Protein AF-A0A2X4V1D9-F1 (afdb_monomer)

Foldseek 3Di:
DVVVVVLVVLVVVLVVQLVVLLVVLVVVLVVDPDPVVLVVSLVVSLVSLLVSLPPLSVVLVVVLVVVVVVCVVPVPDPPCPSVVSNVNSVVSSVSSVVSSCCVSVPVVCVVVVPPPPPPPDD

Radius of gyration: 17.37 Å; Cα contacts (8 Å, |Δi|>4): 63; chains: 1; bounding box: 54×24×41 Å

Sequence (122 aa):
MAKRYIINSAQILWLLLSLSILVFSIYRLTVLSEMKYIIELISVMTLAMMIVCAPLSIVSLAITALIFLLDDLCFSGEINTLTNSYIMLFLIWLTFFASGYIQWFIAVPRLFKLPPRRLKTP

Solvent-accessible surface area (backbone atoms only — not comparable to full-atom values): 6986 Å² total; per-residue (Å²): 114,68,71,61,53,54,52,50,50,51,48,52,51,50,52,51,51,56,51,49,50,50,54,52,50,54,56,50,56,76,72,56,87,52,70,72,58,52,56,50,49,52,53,50,49,52,52,55,46,40,69,77,19,62,79,56,29,60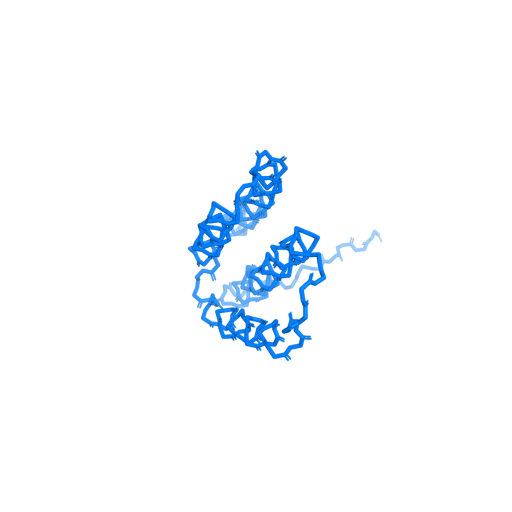,60,32,47,55,53,45,54,49,51,54,54,48,46,62,69,73,54,79,57,99,76,55,73,68,65,49,48,56,52,50,49,51,51,52,49,48,45,38,48,52,37,32,45,47,41,61,71,51,48,49,40,58,76,68,66,53,76,76,84,74,75,79,73,132

Structure (mmCIF, N/CA/C/O backbone):
data_AF-A0A2X4V1D9-F1
#
_entry.id   AF-A0A2X4V1D9-F1
#
loop_
_atom_site.group_PDB
_atom_site.id
_atom_site.type_symbol
_atom_site.label_atom_id
_atom_site.label_alt_id
_atom_site.label_comp_id
_atom_site.label_asym_id
_atom_site.label_entity_id
_atom_site.label_seq_id
_atom_site.pdbx_PDB_ins_code
_atom_site.Cartn_x
_atom_site.Cartn_y
_atom_site.Cartn_z
_atom_site.occupancy
_atom_site.B_iso_or_equiv
_atom_site.auth_seq_id
_atom_site.auth_comp_id
_atom_site.auth_asym_id
_atom_site.auth_atom_id
_atom_site.pdbx_PDB_model_num
ATOM 1 N N . MET A 1 1 ? -26.850 5.677 13.616 1.00 58.97 1 MET A N 1
ATOM 2 C CA . MET A 1 1 ? -26.889 5.164 12.226 1.00 58.97 1 MET A CA 1
ATOM 3 C C . MET A 1 1 ? -25.918 5.895 11.295 1.00 58.97 1 MET A C 1
ATOM 5 O O . MET A 1 1 ? -25.097 5.211 10.702 1.00 58.97 1 MET A O 1
ATOM 9 N N . ALA A 1 2 ? -25.909 7.235 11.235 1.00 68.31 2 ALA A N 1
ATOM 10 C CA . ALA A 1 2 ? -25.015 8.021 10.359 1.00 68.31 2 ALA A CA 1
ATOM 11 C C . ALA A 1 2 ? -23.516 7.646 10.432 1.00 68.31 2 ALA A C 1
ATOM 13 O O . ALA A 1 2 ? -22.893 7.414 9.402 1.00 68.31 2 ALA A O 1
ATOM 14 N N . LYS A 1 3 ? -22.954 7.468 11.639 1.00 69.19 3 LYS A N 1
ATOM 15 C CA . LYS A 1 3 ? -21.534 7.090 11.830 1.00 69.19 3 LYS A CA 1
ATOM 16 C C . LYS A 1 3 ? -21.142 5.785 11.123 1.00 69.19 3 LYS A C 1
ATOM 18 O O . LYS A 1 3 ? -20.041 5.670 10.604 1.00 69.19 3 LYS A O 1
ATOM 23 N N . ARG A 1 4 ? -22.057 4.810 11.072 1.00 74.31 4 ARG A N 1
ATOM 24 C CA . ARG A 1 4 ? -21.819 3.510 10.430 1.00 74.31 4 ARG A CA 1
ATOM 25 C C . ARG A 1 4 ? -21.814 3.624 8.905 1.00 74.31 4 ARG A C 1
ATOM 27 O O . ARG A 1 4 ? -21.017 2.956 8.263 1.00 74.31 4 ARG A O 1
ATOM 34 N N . TYR A 1 5 ? -22.664 4.486 8.345 1.00 80.06 5 TYR A N 1
ATOM 35 C CA . TYR A 1 5 ? -22.669 4.767 6.909 1.00 80.06 5 TYR A CA 1
ATOM 36 C C . TYR A 1 5 ? -21.395 5.490 6.476 1.00 80.06 5 TYR A C 1
ATOM 38 O O . TYR A 1 5 ? -20.782 5.073 5.507 1.00 80.06 5 TYR A O 1
ATOM 46 N N . ILE A 1 6 ? -20.938 6.487 7.240 1.00 81.25 6 ILE A N 1
ATOM 47 C CA . ILE A 1 6 ? -19.697 7.220 6.939 1.00 81.25 6 ILE A CA 1
ATOM 48 C C . ILE A 1 6 ? -18.484 6.276 6.924 1.00 81.25 6 ILE A C 1
ATOM 50 O O . ILE A 1 6 ? -17.693 6.310 5.986 1.00 81.25 6 ILE A O 1
ATOM 54 N N . ILE A 1 7 ? -18.364 5.395 7.923 1.00 81.56 7 ILE A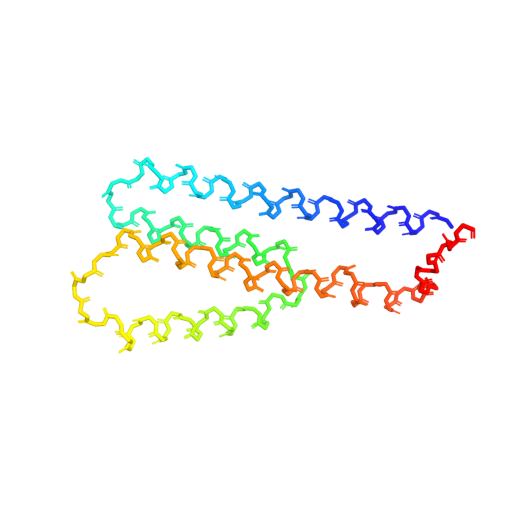 N 1
ATOM 55 C CA . ILE A 1 7 ? -17.258 4.426 7.997 1.00 81.56 7 ILE A CA 1
ATOM 56 C C . ILE A 1 7 ? -17.335 3.408 6.854 1.00 81.56 7 ILE A C 1
ATOM 58 O O . ILE A 1 7 ? -16.315 3.116 6.237 1.00 81.56 7 ILE A O 1
ATOM 62 N N . ASN A 1 8 ? -18.529 2.909 6.523 1.00 82.19 8 ASN A N 1
ATOM 63 C CA . ASN A 1 8 ? -18.701 2.004 5.385 1.00 82.19 8 ASN A CA 1
ATOM 64 C C . ASN A 1 8 ? -18.346 2.687 4.054 1.00 82.19 8 ASN A C 1
ATOM 66 O O . ASN A 1 8 ? -17.696 2.075 3.212 1.00 82.19 8 ASN A O 1
ATOM 70 N N . SER A 1 9 ? -18.740 3.947 3.856 1.00 85.62 9 SER A N 1
ATOM 71 C CA . SER A 1 9 ? -18.386 4.701 2.651 1.00 85.62 9 SER A CA 1
ATOM 72 C C . SER A 1 9 ? -16.877 4.919 2.554 1.00 85.62 9 SER A C 1
ATOM 74 O O . SER A 1 9 ? -16.313 4.728 1.483 1.00 85.62 9 SER A O 1
ATOM 76 N N . ALA A 1 10 ? -16.209 5.241 3.667 1.00 84.75 10 ALA A N 1
ATOM 77 C CA . ALA A 1 10 ? -14.752 5.364 3.711 1.00 84.75 10 ALA A CA 1
ATOM 78 C C . ALA A 1 10 ? -14.045 4.032 3.399 1.00 84.75 10 ALA A C 1
ATOM 80 O O . ALA A 1 10 ? -13.086 4.024 2.637 1.00 84.75 10 ALA A O 1
ATOM 81 N N . GLN A 1 11 ? -14.550 2.904 3.915 1.00 86.50 11 GLN A N 1
ATOM 82 C CA . GLN A 1 11 ? -14.044 1.561 3.597 1.00 86.50 11 GLN A CA 1
ATOM 83 C C . GLN A 1 11 ? -14.158 1.236 2.103 1.00 86.50 11 GLN A C 1
ATOM 85 O O . GLN A 1 11 ? -13.210 0.730 1.509 1.00 86.50 11 GLN A O 1
ATOM 90 N N . ILE A 1 12 ? -15.311 1.528 1.493 1.00 88.56 12 ILE A N 1
ATOM 91 C CA . ILE A 1 12 ? -15.543 1.291 0.062 1.00 88.56 12 ILE A CA 1
ATOM 92 C C . ILE A 1 12 ? -14.645 2.199 -0.779 1.00 88.56 12 ILE A C 1
ATOM 94 O O . ILE A 1 12 ? -14.013 1.728 -1.720 1.00 88.56 12 ILE A O 1
ATOM 98 N N . LEU A 1 13 ? -14.548 3.481 -0.421 1.00 89.44 13 LEU A N 1
ATOM 99 C CA . LEU A 1 13 ? -13.686 4.436 -1.112 1.00 89.44 13 LEU A CA 1
ATOM 100 C C . LEU A 1 13 ? -12.215 4.011 -1.034 1.00 89.44 13 LEU A C 1
ATOM 102 O O . LEU A 1 13 ? -11.522 4.024 -2.046 1.00 89.44 13 LEU A O 1
ATOM 106 N N . TRP A 1 14 ? -11.759 3.580 0.144 1.00 90.94 14 TRP A N 1
ATOM 107 C CA . TRP A 1 14 ? -10.410 3.056 0.350 1.00 90.94 14 TRP A CA 1
ATOM 108 C C . TRP A 1 14 ? -10.141 1.809 -0.506 1.00 90.94 14 TRP A C 1
ATOM 110 O O . TRP A 1 14 ? -9.112 1.750 -1.177 1.00 90.94 14 TRP A O 1
ATOM 120 N N . LEU A 1 15 ? -11.077 0.851 -0.549 1.00 90.12 15 LEU A N 1
ATOM 121 C CA . LEU A 1 15 ? -10.961 -0.347 -1.390 1.00 90.12 15 LEU A CA 1
ATOM 122 C C . LEU A 1 15 ? -10.851 0.008 -2.877 1.00 90.12 15 LEU A C 1
ATOM 124 O O . LEU A 1 15 ? -9.974 -0.509 -3.567 1.00 90.12 15 LEU A O 1
ATOM 128 N N . LEU A 1 16 ? -11.717 0.903 -3.361 1.00 92.00 16 LEU A N 1
ATOM 129 C CA . LEU A 1 16 ? -11.710 1.351 -4.754 1.00 92.00 16 LEU A CA 1
ATOM 130 C C . LEU A 1 16 ? -10.405 2.068 -5.107 1.00 92.00 16 LEU A C 1
ATOM 132 O O . LEU A 1 16 ? -9.817 1.776 -6.143 1.00 92.00 16 LEU A O 1
ATOM 136 N N . LEU A 1 17 ? -9.926 2.959 -4.236 1.00 90.88 17 LEU A N 1
ATOM 137 C CA . LEU A 1 17 ? -8.655 3.658 -4.425 1.00 90.88 17 LEU A CA 1
ATOM 138 C C . LEU A 1 17 ? -7.479 2.682 -4.456 1.00 90.88 17 LEU A C 1
ATOM 140 O O . LEU A 1 17 ? -6.659 2.745 -5.367 1.00 90.88 17 LEU A O 1
ATOM 144 N N . SER A 1 18 ? -7.412 1.750 -3.506 1.00 90.44 18 SER A N 1
ATOM 145 C CA . SER A 1 18 ? -6.317 0.784 -3.430 1.00 90.44 18 SER A CA 1
ATOM 146 C C . SER A 1 18 ? -6.275 -0.155 -4.640 1.00 90.44 18 SER A C 1
ATOM 148 O O . SER A 1 18 ? -5.199 -0.417 -5.181 1.00 90.44 18 SER A O 1
ATOM 150 N N . LEU A 1 19 ? -7.435 -0.620 -5.111 1.00 92.00 19 LEU A N 1
ATOM 151 C CA . LEU A 1 19 ? -7.535 -1.416 -6.337 1.00 92.00 19 LEU A CA 1
ATOM 152 C C . LEU A 1 19 ? -7.200 -0.590 -7.581 1.00 92.00 19 LEU A C 1
ATOM 154 O O . LEU A 1 19 ? -6.480 -1.068 -8.454 1.00 92.00 19 LEU A O 1
ATOM 158 N N . SER A 1 20 ? -7.672 0.657 -7.653 1.00 90.75 20 SER A N 1
ATOM 159 C CA . SER A 1 20 ? -7.358 1.562 -8.761 1.00 90.75 20 SER A CA 1
ATOM 160 C C . SER A 1 20 ? -5.857 1.819 -8.869 1.00 90.75 20 SER A C 1
ATOM 162 O O . SER A 1 20 ? -5.336 1.850 -9.981 1.00 90.75 20 SER A O 1
ATOM 164 N N . ILE A 1 21 ? -5.160 1.978 -7.737 1.00 91.25 21 ILE A N 1
ATOM 165 C CA . ILE A 1 21 ? -3.702 2.132 -7.706 1.00 91.25 21 ILE A CA 1
ATOM 166 C C . ILE A 1 21 ? -3.031 0.882 -8.283 1.00 91.25 21 ILE A C 1
ATOM 168 O O . ILE A 1 21 ? -2.175 1.014 -9.150 1.00 91.25 21 ILE A O 1
ATOM 172 N N . LEU A 1 22 ? -3.444 -0.324 -7.877 1.00 91.88 22 LEU A N 1
ATOM 173 C CA . LEU A 1 22 ? -2.869 -1.566 -8.406 1.00 91.88 22 LEU A CA 1
ATOM 174 C C . LEU A 1 22 ? -3.069 -1.702 -9.918 1.00 91.88 22 LEU A C 1
ATOM 176 O O . LEU A 1 22 ? -2.114 -1.970 -10.641 1.00 91.88 22 LEU A O 1
ATOM 180 N N . VAL A 1 23 ? -4.299 -1.508 -10.401 1.00 89.94 23 VAL A N 1
ATOM 181 C CA . VAL A 1 23 ? -4.628 -1.646 -11.829 1.00 89.94 23 VAL A CA 1
ATOM 182 C C . VAL A 1 23 ? -3.853 -0.630 -12.661 1.00 89.94 23 VAL A C 1
ATOM 184 O O . VAL A 1 23 ? -3.275 -0.991 -13.686 1.00 89.94 23 VAL A O 1
ATOM 187 N N . PHE A 1 24 ? -3.792 0.624 -12.206 1.00 89.56 24 PHE A N 1
ATOM 188 C CA . PHE A 1 24 ? -3.022 1.667 -12.875 1.00 89.56 24 PHE A CA 1
ATOM 189 C C . PHE A 1 24 ? -1.530 1.324 -12.921 1.00 89.56 24 PHE A C 1
ATOM 191 O O . PHE A 1 24 ? -0.900 1.447 -13.970 1.00 89.56 24 PHE A O 1
ATOM 198 N N . SER A 1 25 ? -0.978 0.842 -11.809 1.00 87.81 25 SER A N 1
ATOM 199 C CA . SER A 1 25 ? 0.421 0.443 -11.717 1.00 87.81 25 SER A CA 1
ATOM 200 C C . SER A 1 25 ? 0.753 -0.744 -12.625 1.00 87.81 25 SER A C 1
ATOM 202 O O . SER A 1 25 ? 1.734 -0.682 -13.358 1.00 87.81 25 SER A O 1
ATOM 204 N N . ILE A 1 26 ? -0.084 -1.786 -12.664 1.00 88.75 26 ILE A N 1
ATOM 205 C CA . ILE A 1 26 ? 0.101 -2.923 -13.582 1.00 88.75 26 ILE A CA 1
ATOM 206 C C . ILE A 1 26 ? 0.033 -2.448 -15.034 1.00 88.75 26 ILE A C 1
ATOM 208 O O . ILE A 1 26 ? 0.924 -2.761 -15.818 1.00 88.75 26 ILE A O 1
ATOM 212 N N . TYR A 1 27 ? -0.976 -1.648 -15.389 1.00 88.00 27 TYR A N 1
ATOM 213 C CA . TYR A 1 27 ? -1.108 -1.103 -16.740 1.00 88.00 27 TYR A CA 1
ATOM 214 C C . TYR A 1 27 ? 0.133 -0.303 -17.151 1.00 88.00 27 TYR A C 1
ATOM 216 O O . TYR A 1 27 ? 0.695 -0.535 -18.218 1.00 88.00 27 TYR A O 1
ATOM 224 N N . ARG A 1 28 ? 0.621 0.597 -16.292 1.00 86.12 28 ARG A N 1
ATOM 225 C CA . ARG A 1 28 ? 1.848 1.354 -16.570 1.00 86.12 28 ARG A CA 1
ATOM 226 C C . ARG A 1 28 ? 3.051 0.428 -16.730 1.00 86.12 28 ARG A C 1
ATOM 228 O O . ARG A 1 28 ? 3.802 0.605 -17.682 1.00 86.12 28 ARG A O 1
ATOM 235 N N . LEU A 1 29 ? 3.192 -0.587 -15.883 1.00 84.12 29 LEU A N 1
ATOM 236 C CA . LEU A 1 29 ? 4.293 -1.545 -15.969 1.00 84.12 29 LEU A CA 1
ATOM 237 C C . LEU A 1 29 ? 4.304 -2.327 -17.299 1.00 84.12 29 LEU A C 1
ATOM 239 O O . LEU A 1 29 ? 5.381 -2.630 -17.798 1.00 84.12 29 LEU A O 1
ATOM 243 N N . THR A 1 30 ? 3.145 -2.575 -17.926 1.00 81.69 30 THR A N 1
ATOM 244 C CA . THR A 1 30 ? 3.082 -3.214 -19.262 1.00 81.69 30 THR A CA 1
ATOM 245 C C . THR A 1 30 ? 3.589 -2.336 -20.407 1.00 81.69 30 THR A C 1
ATOM 247 O O . THR A 1 30 ? 3.988 -2.855 -21.446 1.00 81.69 30 THR A O 1
ATOM 250 N N . VAL A 1 31 ? 3.571 -1.012 -20.232 1.00 82.50 31 VAL A N 1
ATOM 251 C CA . VAL A 1 31 ? 3.970 -0.032 -21.259 1.00 82.50 31 VAL A CA 1
ATOM 252 C C . VAL A 1 31 ? 5.430 0.400 -21.085 1.00 82.50 31 VAL A C 1
ATOM 254 O O . VAL A 1 31 ? 6.068 0.851 -22.033 1.00 82.50 31 VAL A O 1
ATOM 257 N N . LEU A 1 32 ? 5.965 0.287 -19.871 1.00 79.44 32 LEU A N 1
ATOM 258 C CA . LEU A 1 32 ? 7.315 0.719 -19.531 1.00 79.44 32 LEU A CA 1
ATOM 259 C C . LEU A 1 32 ? 8.348 -0.347 -19.930 1.00 79.44 32 LEU A C 1
ATOM 261 O O . LEU A 1 32 ? 8.351 -1.448 -19.390 1.00 79.44 32 LEU A O 1
ATOM 265 N N . SER A 1 33 ? 9.263 0.004 -20.836 1.00 66.50 33 SER A N 1
ATOM 266 C CA . SER A 1 33 ? 10.366 -0.870 -21.265 1.00 66.50 33 SER A CA 1
ATOM 267 C C . SER A 1 33 ? 11.686 -0.621 -20.526 1.00 66.50 33 SER A C 1
ATOM 269 O O . SER A 1 33 ? 12.559 -1.484 -20.541 1.00 66.50 33 SER A O 1
ATOM 271 N N . GLU A 1 34 ? 11.863 0.542 -19.888 1.00 74.25 34 GLU A N 1
ATOM 272 C CA . GLU A 1 34 ? 13.120 0.905 -19.215 1.00 74.25 34 GLU A CA 1
ATOM 273 C C . GLU A 1 34 ? 13.042 0.750 -17.689 1.00 74.25 34 GLU A C 1
ATOM 275 O O . GLU A 1 34 ? 12.108 1.233 -17.045 1.00 74.25 34 GLU A O 1
ATOM 280 N N . MET A 1 35 ? 14.093 0.171 -17.096 1.00 70.12 35 MET A N 1
ATOM 281 C CA . MET A 1 35 ? 14.204 -0.090 -15.649 1.00 70.12 35 MET A CA 1
ATOM 282 C C . MET A 1 35 ? 14.058 1.158 -14.776 1.00 70.12 35 MET A C 1
ATOM 284 O O . MET A 1 35 ? 13.460 1.103 -13.703 1.00 70.12 35 MET A O 1
ATOM 288 N N . LYS A 1 36 ? 14.567 2.306 -15.239 1.00 74.31 36 LYS A N 1
ATOM 289 C CA . LYS A 1 36 ? 14.499 3.571 -14.495 1.00 74.31 36 LYS A CA 1
ATOM 290 C C . LYS A 1 36 ? 13.054 3.968 -14.184 1.00 74.31 36 LYS A C 1
ATOM 292 O O . LYS A 1 36 ? 12.748 4.345 -13.055 1.00 74.31 36 LYS A O 1
ATOM 297 N N . TYR A 1 37 ? 12.161 3.840 -15.164 1.00 79.00 37 TYR A N 1
ATOM 298 C CA . TYR A 1 37 ? 10.756 4.196 -14.986 1.00 79.00 37 TYR A CA 1
ATOM 299 C C . TYR A 1 37 ? 10.002 3.178 -14.120 1.00 79.00 37 TYR A C 1
ATOM 301 O O . TYR A 1 37 ? 9.017 3.536 -13.479 1.00 79.00 37 TYR A O 1
ATOM 309 N N . ILE A 1 38 ? 10.458 1.921 -14.071 1.00 77.62 38 ILE A N 1
ATOM 310 C CA . ILE A 1 38 ? 9.870 0.879 -13.215 1.00 77.62 38 ILE A CA 1
ATOM 311 C C . ILE A 1 38 ? 10.111 1.204 -11.734 1.00 77.62 38 ILE A C 1
ATOM 313 O O . ILE A 1 38 ? 9.178 1.157 -10.933 1.00 77.62 38 ILE A O 1
ATOM 317 N N . ILE A 1 39 ? 11.332 1.607 -11.372 1.00 78.69 39 ILE A N 1
ATOM 318 C CA . ILE A 1 39 ? 11.673 2.009 -9.996 1.00 78.69 39 ILE A CA 1
ATOM 319 C C . ILE A 1 39 ? 10.871 3.251 -9.577 1.00 78.69 39 ILE A C 1
ATOM 321 O O . ILE A 1 39 ? 10.354 3.323 -8.457 1.00 78.69 39 ILE A O 1
ATOM 325 N N . GLU A 1 40 ? 10.721 4.220 -10.482 1.00 84.62 40 GLU A N 1
ATOM 326 C CA . GLU A 1 40 ? 9.912 5.418 -10.243 1.00 84.62 40 GLU A CA 1
ATOM 327 C C . GLU A 1 40 ? 8.431 5.065 -10.041 1.00 84.62 40 GLU A C 1
ATOM 329 O O . GLU A 1 40 ? 7.801 5.544 -9.100 1.00 84.62 40 GLU A O 1
ATOM 334 N N . LEU A 1 41 ? 7.890 4.149 -10.849 1.00 86.56 41 LEU A N 1
ATOM 335 C CA . LEU A 1 41 ? 6.522 3.654 -10.703 1.00 86.56 41 LEU A CA 1
ATOM 336 C C . LEU A 1 41 ? 6.294 2.968 -9.347 1.00 86.56 41 LEU A C 1
ATOM 338 O O . LEU A 1 41 ? 5.293 3.243 -8.682 1.00 86.56 41 LEU A O 1
ATOM 342 N N . ILE A 1 42 ? 7.225 2.113 -8.914 1.00 82.75 42 ILE A N 1
ATOM 343 C CA . ILE A 1 42 ? 7.165 1.448 -7.604 1.00 82.75 42 ILE A CA 1
ATOM 344 C C . ILE A 1 42 ? 7.211 2.486 -6.471 1.00 82.75 42 ILE A C 1
ATOM 346 O O . ILE A 1 42 ? 6.450 2.389 -5.503 1.00 82.75 42 ILE A O 1
ATOM 350 N N . SER A 1 43 ? 8.040 3.521 -6.614 1.00 84.06 43 SER A N 1
ATOM 351 C CA . SER A 1 43 ? 8.140 4.632 -5.657 1.00 84.06 43 SER A CA 1
ATOM 352 C C . SER A 1 43 ? 6.847 5.456 -5.584 1.00 84.06 43 SER A C 1
ATOM 354 O O . SER A 1 43 ? 6.375 5.799 -4.502 1.00 84.06 43 SER A O 1
ATOM 356 N N . VAL A 1 44 ? 6.210 5.735 -6.724 1.00 87.88 44 VAL A N 1
ATOM 357 C CA . VAL A 1 44 ? 4.924 6.450 -6.764 1.00 87.88 44 VAL A CA 1
ATOM 358 C C . VAL A 1 44 ? 3.816 5.612 -6.132 1.00 87.88 44 VAL A C 1
ATOM 360 O O . VAL A 1 44 ? 3.016 6.123 -5.347 1.00 87.88 44 VAL A O 1
ATOM 363 N N . MET A 1 45 ? 3.775 4.316 -6.433 1.00 89.81 45 MET A N 1
ATOM 364 C CA . MET A 1 45 ? 2.767 3.414 -5.892 1.00 89.81 45 MET A CA 1
ATOM 365 C C . MET A 1 45 ? 2.894 3.231 -4.376 1.00 89.81 45 MET A C 1
ATOM 367 O O . MET A 1 45 ? 1.883 3.283 -3.672 1.00 89.81 45 MET A O 1
ATOM 371 N N . THR A 1 46 ? 4.113 3.034 -3.866 1.00 85.50 46 THR A N 1
ATOM 372 C CA . THR A 1 46 ? 4.369 2.962 -2.418 1.00 85.50 46 THR A CA 1
ATOM 373 C C . THR A 1 46 ? 3.896 4.234 -1.725 1.00 85.50 46 THR A C 1
ATOM 375 O O . THR A 1 46 ? 3.179 4.156 -0.729 1.00 85.50 46 THR A O 1
ATOM 378 N N . LEU A 1 47 ? 4.205 5.407 -2.283 1.00 86.19 47 LEU A N 1
ATOM 379 C CA . LEU A 1 47 ? 3.787 6.695 -1.731 1.00 86.19 47 LEU A CA 1
ATOM 380 C C . LEU A 1 47 ? 2.260 6.865 -1.746 1.00 86.19 47 LEU A C 1
ATOM 382 O O . LEU A 1 47 ? 1.668 7.221 -0.725 1.00 86.19 47 LEU A O 1
ATOM 386 N N . ALA A 1 48 ? 1.600 6.519 -2.853 1.00 87.12 48 ALA A N 1
ATOM 387 C CA . ALA A 1 48 ? 0.141 6.551 -2.951 1.00 87.12 48 ALA A CA 1
ATOM 388 C C . ALA A 1 48 ? -0.526 5.640 -1.902 1.00 87.12 48 ALA A C 1
ATOM 390 O O . ALA A 1 48 ? -1.447 6.062 -1.198 1.00 87.12 48 ALA A O 1
ATOM 391 N N . MET A 1 49 ? -0.025 4.413 -1.737 1.00 86.50 49 MET A N 1
ATOM 392 C CA . MET A 1 49 ? -0.542 3.465 -0.746 1.00 86.50 49 MET A CA 1
ATOM 393 C C . MET A 1 49 ? -0.250 3.909 0.695 1.00 86.50 49 MET A C 1
ATOM 395 O O . MET A 1 49 ? -1.106 3.731 1.564 1.00 86.50 49 MET A O 1
ATOM 399 N N . MET A 1 50 ? 0.894 4.553 0.957 1.00 84.56 50 MET A N 1
ATOM 400 C CA . MET A 1 50 ? 1.211 5.143 2.264 1.00 84.56 50 MET A CA 1
ATOM 401 C C 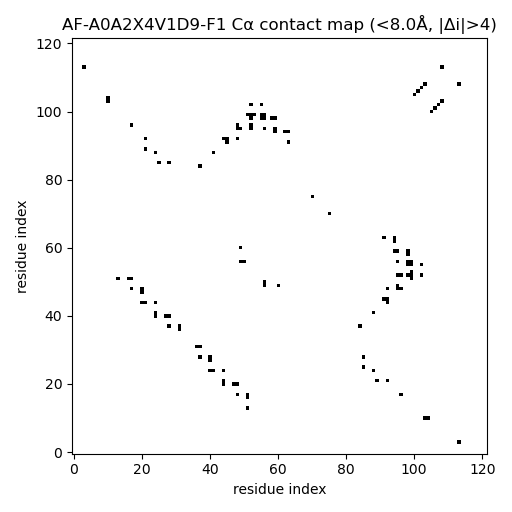. MET A 1 50 ? 0.208 6.222 2.674 1.00 84.56 50 MET A C 1
ATOM 403 O O . MET A 1 50 ? -0.244 6.218 3.820 1.00 84.56 50 MET A O 1
ATOM 407 N N . ILE A 1 51 ? -0.155 7.122 1.753 1.00 84.25 51 ILE A N 1
ATOM 408 C CA . ILE A 1 51 ? -1.124 8.201 2.012 1.00 84.25 51 ILE A CA 1
ATOM 409 C C . ILE A 1 51 ? -2.494 7.609 2.351 1.00 84.25 51 ILE A C 1
ATOM 411 O O . ILE A 1 51 ? -3.145 8.023 3.309 1.00 84.25 51 ILE A O 1
ATOM 415 N N . VAL A 1 52 ? -2.917 6.605 1.585 1.00 82.44 52 VAL A N 1
ATOM 416 C CA . VAL A 1 52 ? -4.238 5.981 1.714 1.00 82.44 52 VAL A CA 1
ATOM 417 C C . VAL A 1 52 ? -4.342 5.084 2.966 1.00 82.44 52 VAL A C 1
ATOM 419 O O . VAL A 1 52 ? -5.447 4.841 3.458 1.00 82.44 52 VAL A O 1
ATOM 422 N N . CYS A 1 53 ? -3.212 4.631 3.526 1.00 77.56 53 CYS A N 1
ATOM 423 C CA . CYS A 1 53 ? -3.148 3.720 4.680 1.00 77.56 53 CYS A CA 1
ATOM 424 C C . CYS A 1 5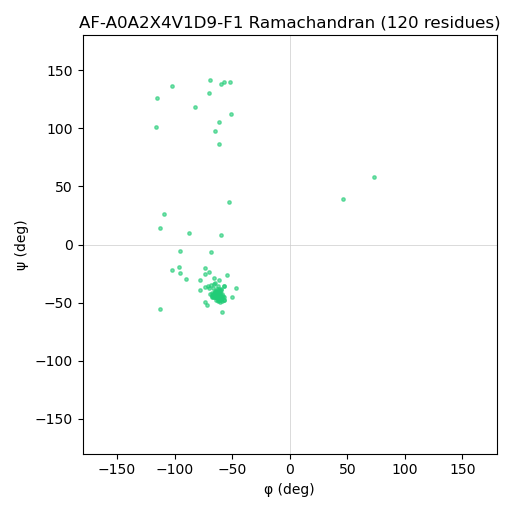3 ? -2.579 4.347 5.971 1.00 77.56 53 CYS A C 1
ATOM 426 O O . CYS A 1 53 ? -2.223 3.622 6.900 1.00 77.56 53 CYS A O 1
ATOM 428 N N . ALA A 1 54 ? -2.461 5.674 6.066 1.00 73.56 54 ALA A N 1
ATOM 429 C CA . ALA A 1 54 ? -2.019 6.331 7.299 1.00 73.56 54 ALA A CA 1
ATOM 430 C C . ALA A 1 54 ? -3.084 6.217 8.416 1.00 73.56 54 ALA A C 1
ATOM 432 O O . ALA A 1 54 ? -4.274 6.356 8.117 1.00 73.56 54 ALA A O 1
ATOM 433 N N . PRO A 1 55 ? -2.717 6.021 9.703 1.00 66.75 55 PRO A N 1
ATOM 434 C CA . PRO A 1 55 ? -1.364 5.989 10.274 1.00 66.75 55 PRO A CA 1
ATOM 435 C C . PRO A 1 55 ? -0.737 4.588 10.433 1.00 66.75 55 PRO A C 1
ATOM 437 O O . PRO A 1 55 ? 0.435 4.506 10.796 1.00 66.75 55 PRO A O 1
ATOM 440 N N . LEU A 1 56 ? -1.455 3.482 10.169 1.00 73.56 56 LEU A N 1
ATOM 441 C CA . LEU A 1 56 ? -0.851 2.134 10.251 1.00 73.56 56 LEU A CA 1
ATOM 442 C C . LEU A 1 56 ? 0.192 1.869 9.149 1.00 73.56 56 LEU A C 1
ATOM 444 O O . LEU A 1 56 ? 0.903 0.862 9.204 1.00 73.56 56 LEU A O 1
ATOM 448 N N . SER A 1 57 ? 0.328 2.791 8.194 1.00 69.75 57 SER A N 1
ATOM 449 C CA . SER A 1 57 ? 1.296 2.748 7.103 1.00 69.75 57 SER A CA 1
ATOM 450 C C . SER A 1 57 ? 2.752 2.581 7.557 1.00 69.75 57 SER A C 1
ATOM 452 O O . SER A 1 57 ? 3.536 2.002 6.807 1.00 69.75 57 SER A O 1
ATOM 454 N N . ILE A 1 58 ? 3.110 3.004 8.778 1.00 75.75 58 ILE A N 1
ATOM 455 C CA . ILE A 1 58 ? 4.471 2.877 9.339 1.00 75.75 58 ILE A CA 1
ATOM 456 C C . ILE A 1 58 ? 4.901 1.406 9.453 1.00 75.75 58 ILE A C 1
ATOM 458 O O . ILE A 1 58 ? 6.032 1.060 9.115 1.00 75.75 58 ILE A O 1
ATOM 462 N N . VAL A 1 59 ? 3.995 0.518 9.878 1.00 78.00 59 VAL A N 1
ATOM 463 C CA . VAL A 1 59 ? 4.301 -0.917 10.008 1.00 78.00 59 VAL A CA 1
ATOM 464 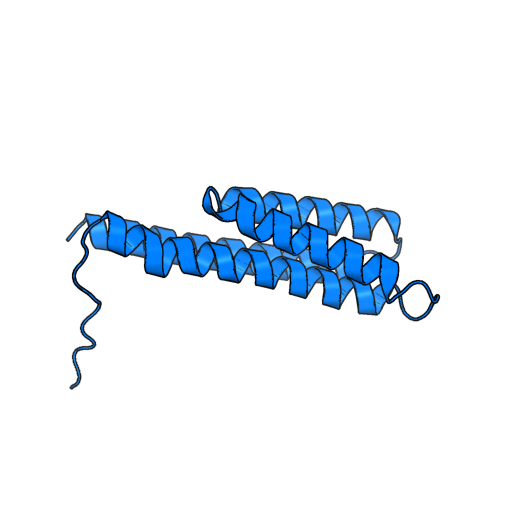C C . VAL A 1 59 ? 4.490 -1.547 8.629 1.00 78.00 59 VAL A C 1
ATOM 466 O O . VAL A 1 59 ? 5.441 -2.295 8.415 1.00 78.00 59 VAL A O 1
ATOM 469 N N . SER A 1 60 ? 3.637 -1.202 7.660 1.00 77.62 60 SER A N 1
ATOM 470 C CA . SER A 1 60 ? 3.806 -1.658 6.274 1.00 77.62 60 SER A CA 1
ATOM 471 C C . SER A 1 60 ? 5.055 -1.084 5.606 1.00 77.62 60 SER A C 1
ATOM 473 O O . SER A 1 60 ? 5.632 -1.760 4.762 1.00 77.62 60 SER A O 1
ATOM 475 N N . LEU A 1 61 ? 5.519 0.105 6.003 1.00 79.38 61 LEU A N 1
ATOM 476 C CA . LEU A 1 61 ? 6.777 0.681 5.523 1.00 79.38 61 LEU A CA 1
ATOM 477 C C . LEU A 1 61 ? 7.971 -0.153 6.000 1.00 79.38 61 LEU A C 1
ATOM 479 O O . LEU A 1 61 ? 8.812 -0.518 5.185 1.00 79.38 61 LEU A O 1
ATOM 483 N N . ALA A 1 62 ? 7.995 -0.547 7.277 1.00 81.44 62 ALA A N 1
ATOM 484 C CA . ALA A 1 62 ? 9.032 -1.433 7.811 1.00 81.44 62 ALA A CA 1
ATOM 485 C C . ALA A 1 62 ? 9.051 -2.804 7.106 1.00 81.44 62 ALA A C 1
ATOM 487 O O . ALA A 1 62 ? 10.114 -3.295 6.735 1.00 81.44 62 ALA A O 1
ATOM 488 N N . ILE A 1 63 ? 7.876 -3.396 6.860 1.00 81.00 63 ILE A N 1
ATOM 489 C CA . ILE A 1 63 ? 7.761 -4.662 6.116 1.00 81.00 63 ILE A CA 1
ATOM 490 C C . ILE A 1 63 ? 8.218 -4.482 4.662 1.00 81.00 63 ILE A C 1
ATOM 492 O O . ILE A 1 63 ? 8.914 -5.335 4.125 1.00 81.00 63 ILE A O 1
ATOM 496 N N . THR A 1 64 ? 7.867 -3.363 4.028 1.00 79.88 64 THR A N 1
ATOM 497 C CA . THR A 1 64 ? 8.287 -3.062 2.653 1.00 79.88 64 THR A CA 1
ATOM 498 C C . THR A 1 64 ? 9.803 -2.903 2.562 1.00 79.88 64 THR A C 1
ATOM 500 O O . THR A 1 64 ? 10.416 -3.486 1.676 1.00 79.88 64 THR A O 1
ATOM 503 N N .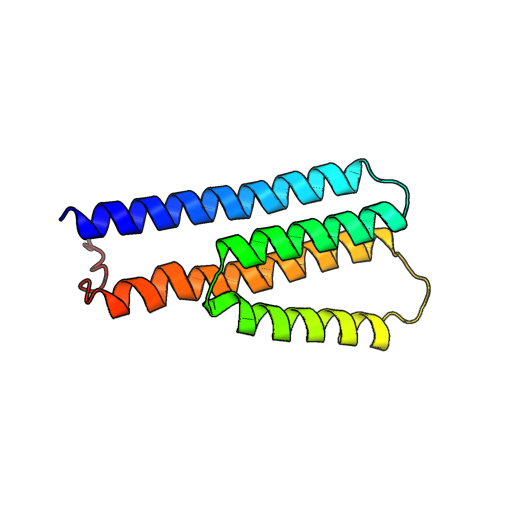 ALA A 1 65 ? 10.429 -2.201 3.509 1.00 82.38 65 ALA A N 1
ATOM 504 C CA . ALA A 1 65 ? 11.884 -2.084 3.584 1.00 82.38 65 ALA A CA 1
ATOM 505 C C . ALA A 1 65 ? 12.568 -3.453 3.754 1.00 82.38 65 ALA A C 1
ATOM 507 O O . ALA A 1 65 ? 13.592 -3.709 3.126 1.00 82.38 65 ALA A O 1
ATOM 508 N N . LEU A 1 66 ? 11.973 -4.356 4.544 1.00 82.19 66 LEU A N 1
ATOM 509 C CA . LEU A 1 66 ? 12.458 -5.730 4.673 1.00 82.19 66 LEU A CA 1
ATOM 510 C C . LEU A 1 66 ? 12.354 -6.504 3.351 1.00 82.19 66 LEU A C 1
ATOM 512 O O . LEU A 1 66 ? 13.276 -7.238 3.019 1.00 82.19 66 LEU A O 1
ATOM 516 N N . ILE A 1 67 ? 11.273 -6.327 2.583 1.00 80.69 67 ILE A N 1
ATOM 517 C CA . ILE A 1 67 ? 11.124 -6.952 1.257 1.00 80.69 67 ILE A CA 1
ATOM 518 C C . ILE A 1 67 ? 12.230 -6.483 0.309 1.00 80.69 67 ILE A C 1
ATOM 520 O O . ILE A 1 67 ? 12.845 -7.321 -0.337 1.00 80.69 67 ILE A O 1
ATOM 524 N N . PHE A 1 68 ? 12.525 -5.179 0.262 1.00 77.81 68 PHE A N 1
ATOM 525 C CA . PHE A 1 68 ? 13.628 -4.649 -0.552 1.00 77.81 68 PHE A CA 1
ATOM 526 C C . PHE A 1 68 ? 14.987 -5.223 -0.135 1.00 77.81 68 PHE A C 1
ATOM 528 O O . PHE A 1 68 ? 15.784 -5.593 -0.988 1.00 77.81 68 PHE A O 1
ATOM 535 N N . LEU A 1 69 ? 15.240 -5.339 1.171 1.00 78.88 69 LEU A N 1
ATOM 536 C CA . LEU A 1 69 ? 16.481 -5.921 1.685 1.00 78.88 69 LEU A CA 1
ATOM 537 C C . LEU A 1 69 ? 16.598 -7.418 1.357 1.00 78.88 69 LEU A C 1
ATOM 539 O O . LEU A 1 69 ? 17.685 -7.904 1.060 1.00 78.88 69 LEU A O 1
ATOM 543 N N . LEU A 1 70 ? 15.488 -8.158 1.393 1.00 76.75 70 LEU A N 1
ATOM 544 C CA . LEU A 1 70 ? 15.458 -9.566 0.997 1.00 76.75 70 LEU A CA 1
ATOM 545 C C . LEU A 1 70 ? 15.635 -9.750 -0.512 1.00 76.75 70 LEU A C 1
ATOM 547 O O . LEU A 1 70 ? 16.299 -10.701 -0.912 1.00 76.75 70 LEU A O 1
ATOM 551 N N . ASP A 1 71 ? 15.067 -8.862 -1.329 1.00 75.00 71 ASP A N 1
ATOM 552 C CA . ASP A 1 71 ? 15.262 -8.857 -2.782 1.00 75.00 71 ASP A CA 1
ATOM 553 C C . ASP A 1 71 ? 16.745 -8.651 -3.124 1.00 75.00 71 ASP A C 1
ATOM 555 O O . ASP A 1 71 ? 17.329 -9.470 -3.829 1.00 75.00 71 ASP A O 1
ATOM 559 N N . ASP A 1 72 ? 17.396 -7.664 -2.503 1.00 73.31 72 ASP A N 1
ATOM 560 C CA . ASP A 1 72 ? 18.830 -7.391 -2.692 1.00 73.31 72 ASP A CA 1
ATOM 561 C C . ASP A 1 72 ? 19.723 -8.577 -2.257 1.00 73.31 72 ASP A C 1
ATOM 563 O O . ASP A 1 72 ? 20.696 -8.927 -2.926 1.00 73.31 72 ASP A O 1
ATOM 567 N N . LEU A 1 73 ? 19.361 -9.269 -1.167 1.00 71.12 73 LEU A N 1
ATOM 568 C CA . LEU A 1 73 ? 20.118 -10.421 -0.659 1.00 71.12 73 LEU A CA 1
ATOM 569 C C . LEU A 1 73 ? 19.886 -11.725 -1.446 1.00 71.12 73 LEU A C 1
ATOM 571 O O . LEU A 1 73 ? 20.828 -12.500 -1.619 1.00 71.12 73 LEU A O 1
ATOM 575 N N . CYS A 1 74 ? 18.655 -12.012 -1.885 1.00 65.06 74 CYS A N 1
ATOM 576 C CA . CYS A 1 74 ? 18.306 -13.272 -2.561 1.00 65.06 74 CYS A CA 1
ATOM 577 C C . CYS A 1 74 ? 18.462 -13.226 -4.086 1.00 65.06 74 CYS A C 1
ATOM 579 O O . CYS A 1 74 ? 18.736 -14.267 -4.682 1.00 65.06 74 CYS A O 1
ATOM 581 N N . PHE A 1 75 ? 18.285 -12.064 -4.720 1.00 61.97 75 PHE A N 1
ATOM 582 C CA . PHE A 1 75 ? 18.218 -11.926 -6.181 1.00 61.97 75 PHE A CA 1
ATOM 583 C C . PHE A 1 75 ? 19.444 -11.241 -6.799 1.00 61.97 75 PHE A C 1
ATOM 585 O O . PHE A 1 75 ? 19.382 -10.751 -7.923 1.00 61.97 75 PHE A O 1
ATOM 592 N N . SER A 1 76 ? 20.606 -11.316 -6.142 1.00 54.59 76 SER A N 1
ATOM 593 C CA . SER A 1 76 ? 21.916 -10.881 -6.670 1.00 54.59 76 SER A CA 1
ATOM 594 C C . SER A 1 76 ? 22.386 -11.599 -7.960 1.00 54.59 76 SER A C 1
ATOM 596 O O . SER A 1 76 ? 23.516 -11.401 -8.407 1.00 54.59 76 SER A O 1
ATOM 598 N N . GLY A 1 77 ? 21.530 -12.415 -8.586 1.00 48.28 77 GLY A N 1
ATOM 599 C CA . GLY A 1 77 ? 21.735 -13.060 -9.880 1.00 48.28 77 GLY A CA 1
ATOM 600 C C . GLY A 1 77 ? 20.739 -12.552 -10.928 1.00 48.28 77 GLY A C 1
ATOM 601 O O . GLY A 1 77 ? 19.530 -12.620 -10.735 1.00 48.28 77 GLY A O 1
ATOM 602 N N . GLU A 1 78 ? 21.285 -12.092 -12.050 1.00 52.53 78 GLU A N 1
ATOM 603 C CA . GLU A 1 78 ? 20.721 -11.430 -13.242 1.00 52.53 78 GLU A CA 1
ATOM 604 C C . GLU A 1 78 ? 19.540 -12.116 -13.986 1.00 52.53 78 GLU A C 1
ATOM 606 O O . GLU A 1 78 ? 19.450 -12.062 -15.212 1.00 52.53 78 GLU A O 1
ATOM 611 N N . ILE A 1 79 ? 18.598 -12.772 -13.304 1.00 46.88 79 ILE A N 1
ATOM 612 C CA . ILE A 1 79 ? 17.577 -13.605 -13.956 1.00 46.88 79 ILE A CA 1
ATOM 613 C C . ILE A 1 79 ? 16.173 -13.020 -13.721 1.00 46.88 79 ILE A C 1
ATOM 615 O O . ILE A 1 79 ? 15.551 -13.221 -12.683 1.00 46.88 79 ILE A O 1
ATOM 619 N N . ASN A 1 80 ? 15.661 -12.335 -14.751 1.00 51.84 80 ASN A N 1
ATOM 620 C CA . ASN A 1 80 ? 14.277 -11.856 -14.934 1.00 51.84 80 ASN A CA 1
ATOM 621 C C . ASN A 1 80 ? 13.815 -10.652 -14.090 1.00 51.84 80 ASN A C 1
ATOM 623 O O . ASN A 1 80 ? 12.772 -10.673 -13.435 1.00 51.84 80 ASN A O 1
ATOM 627 N N . THR A 1 81 ? 14.531 -9.543 -14.241 1.00 57.62 81 THR A N 1
ATOM 628 C CA . THR A 1 81 ? 14.209 -8.197 -13.728 1.00 57.62 81 THR A CA 1
ATOM 629 C C . THR A 1 81 ? 12.762 -7.729 -13.976 1.00 57.62 81 THR A C 1
ATOM 631 O O . THR A 1 81 ? 12.151 -7.116 -13.100 1.00 57.62 81 THR A O 1
ATOM 634 N N . LEU A 1 82 ? 12.159 -8.054 -15.126 1.00 53.31 82 LEU A N 1
ATOM 635 C CA . LEU A 1 82 ? 10.778 -7.664 -15.458 1.00 53.31 82 LEU A CA 1
ATOM 636 C C . LEU A 1 82 ? 9.725 -8.471 -14.685 1.00 53.31 82 LEU A C 1
ATOM 638 O O . LEU A 1 82 ? 8.840 -7.882 -14.069 1.00 53.31 82 LEU A O 1
ATOM 642 N N . THR A 1 83 ? 9.828 -9.803 -14.659 1.00 58.56 83 THR A N 1
ATOM 643 C CA . THR A 1 83 ? 8.911 -10.661 -13.886 1.00 58.56 83 THR A CA 1
ATOM 644 C C . THR A 1 83 ? 9.030 -10.375 -12.391 1.00 58.56 83 THR A C 1
ATOM 646 O O . THR A 1 83 ? 8.013 -10.308 -11.698 1.00 58.56 83 THR A O 1
ATOM 649 N N . ASN A 1 84 ? 10.253 -10.116 -11.914 1.00 70.50 84 ASN A N 1
ATOM 650 C CA . ASN A 1 84 ? 10.492 -9.728 -10.528 1.00 70.50 84 ASN A CA 1
ATOM 651 C C . ASN A 1 84 ? 9.797 -8.396 -10.184 1.00 70.50 84 ASN A C 1
ATOM 653 O O . ASN A 1 84 ? 9.205 -8.261 -9.119 1.00 70.50 84 ASN A O 1
ATOM 657 N N . SER A 1 85 ? 9.729 -7.456 -11.133 1.00 76.06 85 SER A N 1
ATOM 658 C CA . SER A 1 85 ? 9.053 -6.167 -10.931 1.00 76.06 85 SER A CA 1
ATOM 659 C C . SER A 1 85 ? 7.541 -6.303 -10.713 1.00 76.06 85 SER A C 1
ATOM 661 O O . SER A 1 85 ? 6.990 -5.626 -9.847 1.00 76.06 85 SER A O 1
ATOM 663 N N . TYR A 1 86 ? 6.853 -7.196 -11.439 1.00 81.00 86 TYR A N 1
ATOM 664 C CA . TYR A 1 86 ? 5.419 -7.454 -11.210 1.00 81.00 86 TYR A CA 1
ATOM 665 C C . TYR A 1 86 ? 5.167 -8.083 -9.837 1.00 81.00 86 TYR A C 1
ATOM 667 O O . TYR A 1 86 ? 4.228 -7.694 -9.139 1.00 81.00 86 TYR A O 1
ATOM 675 N N . ILE A 1 87 ? 6.010 -9.043 -9.449 1.00 81.69 87 ILE A N 1
ATOM 676 C CA . ILE A 1 87 ? 5.917 -9.724 -8.154 1.00 81.69 87 ILE A CA 1
ATOM 677 C C . ILE A 1 87 ? 6.167 -8.722 -7.027 1.00 81.69 87 ILE A C 1
ATOM 679 O O . ILE A 1 87 ? 5.366 -8.637 -6.098 1.00 81.69 87 ILE A O 1
ATOM 683 N N . MET A 1 88 ? 7.217 -7.911 -7.140 1.00 80.25 88 MET A N 1
ATOM 684 C CA . MET A 1 88 ? 7.553 -6.877 -6.168 1.00 80.25 88 MET A CA 1
ATOM 685 C C . MET A 1 88 ? 6.419 -5.861 -6.019 1.00 80.25 88 MET A C 1
ATOM 687 O O . MET A 1 88 ? 5.998 -5.557 -4.903 1.00 80.25 88 MET A O 1
ATOM 691 N N . LEU A 1 89 ? 5.865 -5.390 -7.137 1.00 86.38 89 LEU A N 1
ATOM 692 C CA . LEU A 1 89 ? 4.738 -4.464 -7.153 1.00 86.38 89 LEU A CA 1
ATOM 693 C C . LEU A 1 89 ? 3.522 -5.068 -6.442 1.00 86.38 89 LEU A C 1
ATOM 695 O O . LEU A 1 89 ? 2.933 -4.429 -5.570 1.00 86.38 89 LEU A O 1
ATOM 699 N N . PHE A 1 90 ? 3.182 -6.320 -6.744 1.00 87.19 90 PHE A N 1
ATOM 700 C CA . PHE A 1 90 ? 2.083 -7.013 -6.080 1.00 87.19 90 PHE A CA 1
ATOM 701 C C . PHE A 1 90 ? 2.335 -7.222 -4.578 1.00 87.19 90 PHE A C 1
ATOM 703 O O . PHE A 1 90 ? 1.428 -6.999 -3.778 1.00 87.19 90 PHE A O 1
ATOM 710 N N . LEU A 1 91 ? 3.552 -7.595 -4.173 1.00 86.25 91 LEU A N 1
ATOM 711 C CA . LEU A 1 91 ? 3.914 -7.781 -2.764 1.00 86.25 91 LEU A CA 1
ATOM 712 C C . LEU A 1 91 ? 3.814 -6.475 -1.976 1.00 86.25 91 LEU A C 1
ATOM 714 O O . LEU A 1 91 ? 3.210 -6.451 -0.906 1.00 86.25 91 LEU A O 1
ATOM 718 N N . ILE A 1 92 ? 4.340 -5.381 -2.526 1.00 86.06 92 ILE A N 1
ATOM 719 C CA . ILE A 1 92 ? 4.217 -4.043 -1.942 1.00 86.06 92 ILE A CA 1
ATOM 720 C C . ILE A 1 92 ? 2.745 -3.648 -1.824 1.00 86.06 92 ILE A C 1
ATOM 722 O O . ILE A 1 92 ? 2.306 -3.162 -0.785 1.00 86.06 92 ILE A O 1
ATOM 726 N N . TRP A 1 93 ? 1.952 -3.858 -2.876 1.00 91.50 93 TRP A N 1
ATOM 727 C CA . TRP A 1 93 ? 0.522 -3.588 -2.794 1.00 91.50 93 TRP A CA 1
ATOM 728 C C . TRP A 1 93 ? -0.126 -4.383 -1.660 1.00 91.50 93 TRP A C 1
ATOM 730 O O . TRP A 1 93 ? -0.864 -3.816 -0.857 1.00 91.50 93 TRP A O 1
ATOM 740 N N . LEU A 1 94 ? 0.176 -5.680 -1.578 1.00 89.00 94 LEU A N 1
ATOM 741 C CA . LEU A 1 94 ? -0.419 -6.605 -0.625 1.00 89.00 94 LEU A CA 1
ATOM 742 C C . LEU A 1 94 ? -0.094 -6.222 0.823 1.00 89.00 94 LEU A C 1
ATOM 744 O O . LEU A 1 94 ? -0.981 -6.283 1.674 1.00 89.00 94 LEU A O 1
ATOM 748 N N . THR A 1 95 ? 1.139 -5.795 1.115 1.00 87.06 95 THR A N 1
ATOM 749 C CA . THR A 1 95 ? 1.533 -5.384 2.473 1.00 87.06 95 THR A CA 1
ATOM 750 C C . THR A 1 95 ? 0.771 -4.145 2.932 1.00 87.06 95 THR A C 1
ATOM 752 O O . THR A 1 95 ? 0.240 -4.127 4.046 1.00 87.06 95 THR A O 1
ATOM 755 N N . PHE A 1 96 ? 0.656 -3.130 2.073 1.00 87.06 96 PHE A N 1
ATOM 756 C CA . PHE A 1 96 ? -0.119 -1.924 2.370 1.00 87.06 96 PHE A CA 1
ATOM 757 C C . PHE A 1 96 ? -1.630 -2.180 2.371 1.00 87.06 96 PHE A C 1
ATOM 759 O O . PHE A 1 96 ? -2.360 -1.621 3.188 1.00 87.06 96 PHE A O 1
ATOM 766 N N . PHE A 1 97 ? -2.121 -3.057 1.498 1.00 89.44 97 PHE A N 1
ATOM 767 C CA . PHE A 1 97 ? -3.523 -3.455 1.482 1.00 89.44 97 PHE A CA 1
ATOM 768 C C . PHE A 1 97 ? -3.903 -4.174 2.779 1.00 89.44 97 PHE A C 1
ATOM 770 O O . PHE A 1 97 ? -4.914 -3.844 3.399 1.00 89.44 97 PHE A O 1
ATOM 777 N N . ALA A 1 98 ? -3.074 -5.111 3.243 1.00 88.00 98 ALA A N 1
ATOM 778 C CA . ALA A 1 98 ? -3.295 -5.814 4.500 1.00 88.00 98 ALA A CA 1
ATOM 779 C C . ALA A 1 98 ? -3.275 -4.855 5.703 1.00 88.00 98 ALA A C 1
ATOM 781 O O . ALA A 1 98 ? -4.152 -4.940 6.569 1.00 88.00 98 ALA A O 1
ATOM 782 N N . SER A 1 99 ? -2.328 -3.910 5.751 1.00 86.75 99 SER A N 1
ATOM 783 C CA . SER A 1 99 ? -2.261 -2.924 6.837 1.00 86.75 99 SER A CA 1
ATOM 784 C C . SER A 1 99 ? -3.472 -1.984 6.838 1.00 86.75 99 SER A C 1
ATOM 786 O O . SER A 1 99 ? -4.102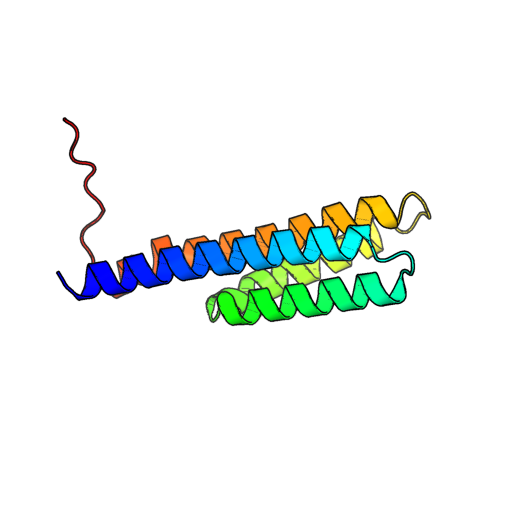 -1.792 7.883 1.00 86.75 99 SER A O 1
ATOM 788 N N . GLY A 1 100 ? -3.876 -1.477 5.670 1.00 86.38 100 GLY A N 1
ATOM 789 C CA . GLY A 1 100 ? -5.077 -0.657 5.526 1.00 86.38 100 GLY A CA 1
ATOM 790 C C . GLY A 1 100 ? -6.370 -1.427 5.823 1.00 86.38 100 GLY A C 1
ATOM 791 O O . GLY A 1 100 ? -7.279 -0.879 6.448 1.00 86.38 100 GLY A O 1
ATOM 792 N N . TYR A 1 101 ? -6.439 -2.721 5.498 1.00 87.56 101 TYR A N 1
ATOM 793 C CA . TYR A 1 101 ? -7.568 -3.575 5.872 1.00 87.56 101 TYR A CA 1
ATOM 794 C C . TYR A 1 101 ? -7.699 -3.690 7.396 1.00 87.56 101 TYR A C 1
ATOM 796 O O . TYR A 1 101 ? -8.777 -3.463 7.951 1.00 87.56 101 TYR A O 1
ATOM 804 N N . ILE A 1 102 ? -6.596 -3.973 8.097 1.00 86.19 102 ILE A N 1
ATOM 805 C CA . ILE A 1 102 ? -6.578 -4.024 9.566 1.00 86.19 102 ILE A CA 1
ATOM 806 C C . ILE A 1 102 ? -7.008 -2.669 10.146 1.00 86.19 102 ILE A C 1
ATOM 808 O O . ILE A 1 102 ? -7.831 -2.623 11.065 1.00 86.19 102 ILE A O 1
ATOM 812 N N . GLN A 1 103 ? -6.525 -1.561 9.582 1.00 84.88 103 GLN A N 1
ATOM 813 C CA . GLN A 1 103 ? -6.922 -0.220 10.001 1.00 84.88 103 GLN A CA 1
ATOM 814 C C . GLN A 1 103 ? -8.437 -0.003 9.865 1.00 84.88 103 GLN A C 1
ATOM 816 O O . GLN A 1 103 ? -9.115 0.293 10.852 1.00 84.88 103 GLN A O 1
ATOM 821 N N . TRP A 1 104 ? -8.985 -0.165 8.662 1.00 84.31 104 TRP A N 1
ATOM 822 C CA . TRP A 1 104 ? -10.361 0.223 8.359 1.00 84.31 104 TRP A CA 1
ATOM 823 C C . TRP A 1 104 ? -11.416 -0.765 8.857 1.00 84.31 104 TRP A C 1
ATOM 825 O O . TRP A 1 104 ? -12.521 -0.341 9.203 1.00 84.31 104 TRP A O 1
ATOM 835 N N . PHE A 1 105 ? -11.106 -2.061 8.922 1.00 84.19 105 PHE A N 1
ATOM 836 C CA . PHE A 1 105 ? -12.071 -3.102 9.294 1.00 84.19 105 PHE A CA 1
ATOM 837 C C . PHE A 1 105 ? -11.925 -3.595 10.736 1.00 84.19 105 PHE A C 1
ATOM 839 O O . PHE A 1 105 ? -12.902 -4.094 11.296 1.00 84.19 105 PHE A O 1
ATOM 846 N N . ILE A 1 106 ? -10.756 -3.429 11.365 1.00 82.69 106 ILE A N 1
ATOM 847 C CA . ILE A 1 106 ? -10.515 -3.893 12.740 1.00 82.69 106 ILE A CA 1
ATOM 848 C C . ILE A 1 106 ? -10.328 -2.707 13.689 1.00 82.69 106 ILE A C 1
ATOM 850 O O . ILE A 1 106 ? -11.067 -2.597 14.670 1.00 82.69 106 ILE A O 1
ATOM 854 N N . ALA A 1 107 ? -9.383 -1.805 13.414 1.00 82.69 107 ALA A N 1
ATOM 855 C CA . ALA A 1 107 ? -9.035 -0.724 14.338 1.00 82.69 107 ALA A CA 1
ATOM 856 C C . ALA A 1 107 ? -10.122 0.361 14.416 1.00 82.69 107 ALA A C 1
ATOM 858 O O . ALA A 1 107 ? -10.610 0.671 15.505 1.00 82.69 107 ALA A O 1
ATOM 859 N N . VAL A 1 108 ? -10.559 0.894 13.271 1.00 82.19 108 VAL A N 1
ATOM 860 C CA . VAL A 1 108 ? -11.572 1.960 13.199 1.00 82.19 108 VAL A CA 1
ATOM 861 C C . VAL A 1 108 ? -12.897 1.532 13.855 1.00 82.19 108 VAL A C 1
ATOM 863 O O . VAL A 1 108 ? -13.386 2.256 14.725 1.00 82.19 108 VAL A O 1
ATOM 866 N N . PRO A 1 109 ? -13.477 0.348 13.570 1.00 78.38 109 PRO A N 1
ATOM 867 C CA . PRO A 1 109 ? -14.726 -0.059 14.213 1.00 78.38 109 PRO A CA 1
ATOM 868 C C . PRO A 1 109 ? -14.607 -0.267 15.728 1.00 78.38 109 PRO A C 1
ATOM 870 O O . PRO A 1 109 ? -15.563 0.027 16.452 1.00 78.38 109 PRO A O 1
ATOM 873 N N . ARG A 1 110 ? -13.440 -0.724 16.216 1.00 78.81 110 ARG A N 1
ATOM 874 C CA . ARG A 1 110 ? -13.150 -0.862 17.654 1.00 78.81 110 ARG A CA 1
ATOM 875 C C . ARG A 1 110 ? -13.062 0.496 18.350 1.00 78.81 110 ARG A C 1
ATOM 877 O O . ARG A 1 110 ? -13.676 0.663 19.401 1.00 78.81 110 ARG A O 1
ATOM 884 N N . LEU A 1 111 ? -12.376 1.471 17.748 1.00 79.56 111 LEU A N 1
ATOM 885 C CA . LEU A 1 111 ? -12.264 2.836 18.284 1.00 79.56 111 LEU A CA 1
ATOM 886 C C . LEU A 1 111 ? -13.633 3.513 18.426 1.00 79.56 111 LEU A C 1
ATOM 888 O O . LEU A 1 111 ? -13.909 4.161 19.433 1.00 79.56 111 LEU A O 1
ATOM 892 N N . PHE A 1 112 ? -14.528 3.305 17.459 1.00 76.81 112 PHE A N 1
ATOM 893 C CA . PHE A 1 112 ? -15.876 3.878 17.487 1.00 76.81 112 PHE A CA 1
ATOM 894 C C . PHE A 1 112 ? -16.920 3.019 18.226 1.00 76.81 112 PHE A C 1
ATOM 896 O O . PHE A 1 112 ? -18.108 3.343 18.161 1.00 76.81 112 PHE A O 1
ATOM 903 N N . LYS A 1 113 ? -16.505 1.951 18.936 1.00 70.31 113 LYS A N 1
ATOM 904 C CA . LYS A 1 113 ? -17.378 1.017 19.682 1.00 70.31 113 LYS A CA 1
ATOM 905 C C . LYS A 1 113 ? -18.597 0.557 18.871 1.00 70.31 113 LYS A C 1
ATOM 907 O O . LYS A 1 113 ? -19.709 0.453 19.395 1.00 70.31 113 LYS A O 1
ATOM 912 N N . LEU A 1 114 ? -18.419 0.314 17.573 1.00 62.59 114 LEU A N 1
ATOM 913 C CA . LEU A 1 114 ? -19.505 -0.223 16.761 1.00 62.59 114 LEU A CA 1
ATOM 914 C C . LEU A 1 114 ? -19.751 -1.675 17.194 1.00 62.59 114 LEU A C 1
ATOM 916 O O . LEU A 1 114 ? -18.788 -2.441 17.281 1.00 62.59 114 LEU A O 1
ATOM 920 N N . PRO A 1 115 ? -21.006 -2.080 17.472 1.00 59.25 115 PRO A N 1
ATOM 921 C CA . PRO A 1 115 ? -21.289 -3.467 17.806 1.00 59.25 115 PRO A CA 1
ATOM 922 C C . PRO A 1 115 ? -20.801 -4.366 16.660 1.00 59.25 115 PRO A C 1
ATOM 924 O O . PRO A 1 115 ? -20.973 -3.993 15.489 1.00 59.25 115 PRO A O 1
ATOM 927 N N . PRO A 1 116 ? -20.191 -5.528 16.970 1.00 58.38 116 PRO A N 1
ATOM 928 C CA . PRO A 1 116 ? -19.708 -6.453 15.956 1.00 58.38 116 PRO A CA 1
ATOM 929 C C . PRO A 1 116 ? -20.838 -6.747 14.975 1.00 58.38 116 PRO A C 1
ATOM 931 O O . PRO A 1 116 ? -22.006 -6.843 15.365 1.00 58.38 116 PRO A O 1
ATOM 934 N N . ARG A 1 117 ? -20.489 -6.821 13.687 1.00 57.53 117 ARG A N 1
ATOM 935 C CA . ARG A 1 117 ? -21.416 -7.086 12.585 1.00 57.53 117 ARG A CA 1
ATOM 936 C C . ARG A 1 117 ? -22.028 -8.469 12.833 1.00 57.53 117 ARG A C 1
ATOM 938 O O . ARG A 1 117 ? -21.492 -9.465 12.371 1.00 57.53 117 ARG A O 1
ATOM 945 N N . ARG A 1 118 ? -23.114 -8.544 13.613 1.00 53.31 118 ARG A N 1
ATOM 946 C CA . ARG A 1 118 ? -23.909 -9.764 13.733 1.00 53.31 118 ARG A CA 1
ATOM 947 C C . ARG A 1 118 ? -24.432 -10.027 12.332 1.00 53.31 118 ARG A C 1
ATOM 949 O O . ARG A 1 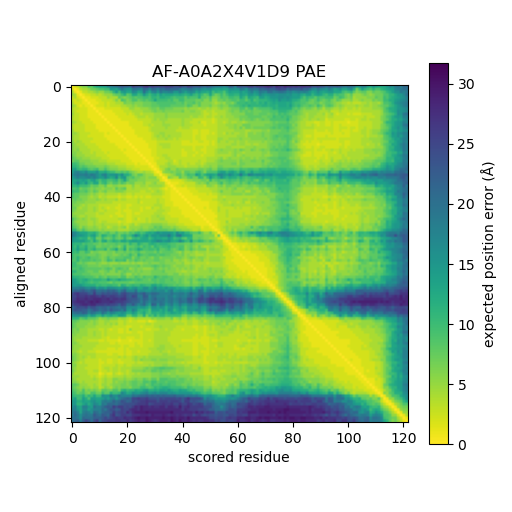118 ? -25.277 -9.277 11.840 1.00 53.31 118 ARG A O 1
ATOM 956 N N . LEU A 1 119 ? -23.846 -11.019 11.672 1.00 54.25 119 LEU A N 1
ATOM 957 C CA . LEU A 1 119 ? -24.473 -11.682 10.545 1.00 54.25 119 LEU A CA 1
ATOM 958 C C . LEU A 1 119 ? -25.860 -12.070 11.050 1.00 54.25 119 LEU A C 1
ATOM 960 O O . LEU A 1 119 ? -25.976 -12.840 12.002 1.00 54.25 119 LEU A O 1
ATOM 964 N N . LYS A 1 120 ? -26.903 -11.444 10.499 1.00 46.88 120 LYS A N 1
ATOM 965 C CA . LYS A 1 120 ? -28.238 -12.016 10.607 1.00 46.88 120 LYS A CA 1
ATOM 966 C C . LYS A 1 120 ? -28.147 -13.314 9.820 1.00 46.88 120 LYS A C 1
ATOM 968 O O . LYS A 1 120 ? -28.143 -13.277 8.593 1.00 46.88 120 LYS A O 1
ATOM 973 N N . THR A 1 121 ? -27.933 -14.418 10.524 1.00 53.12 121 THR A N 1
ATOM 974 C CA . THR A 1 121 ? -28.259 -15.727 9.979 1.00 53.12 121 THR A CA 1
ATOM 975 C C . THR A 1 121 ? -29.761 -15.727 9.680 1.00 53.12 121 THR A C 1
ATOM 977 O O . THR A 1 121 ? -30.505 -15.111 10.455 1.00 53.12 121 THR A O 1
ATOM 980 N N . PRO A 1 122 ? -30.165 -16.291 8.532 1.00 62.34 122 PRO A N 1
ATOM 981 C CA . PRO A 1 122 ? -31.557 -16.332 8.097 1.00 62.34 122 PRO A CA 1
ATOM 982 C C . PRO A 1 122 ? -32.461 -17.037 9.111 1.00 62.34 122 PRO A C 1
ATOM 984 O O . PRO A 1 122 ? -31.955 -17.919 9.843 1.00 62.34 122 PRO A O 1
#

Organism: NCBI:tx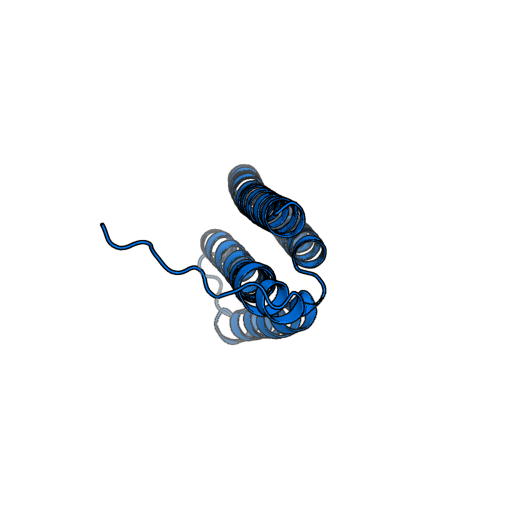id158841

Mean predicted aligned error: 8.69 Å

Secondary structure (DSSP, 8-state):
-HHHHHHHHHHHHHHHHHHHHHHHHHHHHHH--SHHHHHHHHHHHHHHHHHHTTTTHHHHHHHHHHHHHHHHHH--S-S-HHHHHHHHHHHHHHHHHHHHHIIIIIIHHHHTTPPP------

pLDDT: mean 77.96, std 11.56, range [46.88, 92.0]